Protein AF-A0A7C7ZV13-F1 (afdb_monomer_lite)

Radius of gyration: 12.54 Å; chains: 1; bounding box: 27×16×31 Å

Sequence (54 aa):
LLGDTAPLSPVLFDYGVDAISGTKVVDSELALRCVSQGANFRQIGGVKRLTMIR

Secondary structure (DSSP, 8-state):
-BSTT----THHHHTT--EEEEEEES-HHHHHHHHHTT--TTT--SEEEEEEE-

Foldseek 3Di:
DDDQPFDPDCVVVVVVDFKTWYKDQQDPVQQVVCVVVVNDPVRRPRIDIDMDGD

Structure (mmCIF, N/CA/C/O backbone):
data_AF-A0A7C7ZV13-F1
#
_entry.id   AF-A0A7C7ZV13-F1
#
loop_
_atom_site.group_PDB
_atom_site.id
_atom_site.type_symbol
_atom_site.label_atom_id
_atom_site.label_alt_id
_atom_site.label_comp_id
_atom_site.label_asym_id
_atom_site.label_entity_id
_atom_site.label_seq_id
_atom_site.pdbx_PDB_ins_code
_atom_site.Cartn_x
_atom_site.Cartn_y
_atom_site.Cartn_z
_at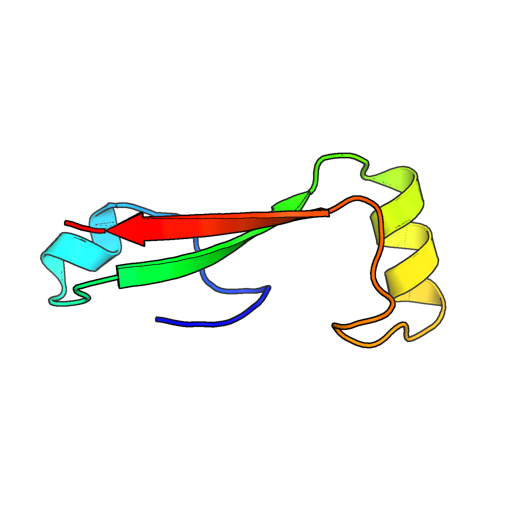om_site.occupancy
_atom_site.B_iso_or_equiv
_atom_site.auth_seq_id
_atom_site.auth_comp_id
_atom_site.auth_asym_id
_atom_site.auth_atom_id
_atom_site.pdbx_PDB_model_num
ATOM 1 N N . LEU A 1 1 ? -1.570 -3.560 10.280 1.00 96.75 1 LEU A N 1
ATOM 2 C CA . LEU A 1 1 ? -1.613 -4.003 8.867 1.00 96.75 1 LEU A CA 1
ATOM 3 C C . LEU A 1 1 ? -0.423 -3.409 8.117 1.00 96.75 1 LEU A C 1
ATOM 5 O O . LEU A 1 1 ? -0.163 -2.226 8.294 1.00 96.75 1 LEU A O 1
ATOM 9 N N . LEU A 1 2 ? 0.311 -4.200 7.328 1.00 97.12 2 LEU A N 1
ATOM 10 C CA . LEU A 1 2 ? 1.540 -3.767 6.645 1.00 97.12 2 LEU A CA 1
ATOM 11 C C . LEU A 1 2 ? 1.580 -4.284 5.201 1.00 97.12 2 LEU A C 1
ATOM 13 O O . LEU A 1 2 ? 1.310 -5.460 4.972 1.00 97.12 2 LEU A O 1
ATOM 17 N N . GLY A 1 3 ? 1.977 -3.425 4.262 1.00 94.88 3 GLY A N 1
ATOM 18 C CA . GLY A 1 3 ? 2.309 -3.799 2.884 1.00 94.88 3 GLY A CA 1
ATOM 19 C C . GLY A 1 3 ? 1.994 -2.693 1.879 1.00 94.88 3 GLY A C 1
ATOM 20 O O . GLY A 1 3 ? 1.171 -1.825 2.151 1.00 94.88 3 GLY A O 1
ATOM 21 N N . ASP A 1 4 ? 2.599 -2.736 0.691 1.00 92.38 4 ASP A N 1
ATOM 22 C CA . ASP A 1 4 ? 2.329 -1.742 -0.366 1.00 92.38 4 ASP A CA 1
ATOM 23 C C . ASP A 1 4 ? 0.871 -1.749 -0.836 1.00 92.38 4 ASP A C 1
ATOM 25 O O . ASP A 1 4 ? 0.349 -0.731 -1.282 1.00 92.38 4 ASP A O 1
ATOM 29 N N . THR A 1 5 ? 0.206 -2.894 -0.690 1.00 93.19 5 THR A N 1
ATOM 30 C CA . THR A 1 5 ? -1.215 -3.093 -0.978 1.00 93.19 5 THR A CA 1
ATOM 31 C C . THR A 1 5 ? -2.106 -2.888 0.246 1.00 93.19 5 THR A C 1
ATOM 33 O O . THR A 1 5 ? -3.307 -3.139 0.159 1.00 93.19 5 THR A O 1
ATOM 36 N N . ALA A 1 6 ? -1.556 -2.471 1.396 1.00 97.00 6 ALA A N 1
ATOM 37 C CA . ALA A 1 6 ? -2.356 -2.197 2.583 1.00 97.00 6 ALA A CA 1
ATOM 38 C C . ALA A 1 6 ? -3.289 -1.007 2.294 1.00 97.00 6 ALA A C 1
ATOM 40 O O . ALA A 1 6 ? -2.803 0.099 2.035 1.00 97.00 6 ALA A O 1
ATOM 41 N N . PRO A 1 7 ? -4.620 -1.198 2.329 1.00 96.56 7 PRO A N 1
ATOM 42 C CA . PRO A 1 7 ? -5.548 -0.114 2.064 1.00 96.56 7 PRO A CA 1
ATOM 43 C C . PRO A 1 7 ? -5.429 0.934 3.172 1.00 96.56 7 PRO A C 1
ATOM 45 O O . PRO A 1 7 ? -5.642 0.640 4.347 1.00 96.56 7 PRO A O 1
ATOM 48 N N . LEU A 1 8 ? -5.109 2.172 2.793 1.00 97.00 8 LEU A N 1
ATOM 49 C CA . LEU A 1 8 ? -5.054 3.327 3.695 1.00 97.00 8 LEU A CA 1
ATOM 50 C C . LEU A 1 8 ? -6.475 3.819 4.015 1.00 97.00 8 LEU A C 1
ATOM 52 O O . LEU A 1 8 ? -6.868 4.921 3.638 1.00 97.00 8 LEU A O 1
ATOM 56 N N . SER A 1 9 ? -7.266 2.957 4.657 1.00 97.44 9 SER A N 1
ATOM 57 C CA . SER A 1 9 ? -8.665 3.207 4.992 1.00 97.44 9 SER A CA 1
ATOM 58 C C . SER A 1 9 ? -8.864 3.224 6.508 1.00 97.44 9 SER A C 1
ATOM 60 O O . SER A 1 9 ? -8.545 2.230 7.165 1.00 97.44 9 SER A O 1
ATOM 62 N N . PRO A 1 10 ? -9.433 4.303 7.076 1.00 96.44 10 PRO A N 1
ATOM 63 C CA . PRO A 1 10 ? -9.672 4.393 8.512 1.00 96.44 10 PRO A CA 1
ATOM 64 C C . PRO A 1 10 ? -10.701 3.373 9.009 1.00 96.44 10 PRO A C 1
ATOM 66 O O . PRO A 1 10 ? -10.669 3.028 10.182 1.00 96.44 10 PRO A O 1
ATOM 69 N N . VAL A 1 11 ? -11.548 2.822 8.126 1.00 97.88 11 VAL A N 1
ATOM 70 C CA . VAL A 1 11 ? -12.526 1.786 8.499 1.00 97.88 11 VAL A CA 1
ATOM 71 C C . VAL A 1 11 ? -11.857 0.576 9.153 1.00 97.88 11 VAL A C 1
ATOM 73 O O . VAL A 1 11 ? -12.453 -0.085 9.987 1.00 97.88 11 VAL A O 1
ATOM 76 N N . LEU A 1 12 ? -10.592 0.290 8.823 1.00 97.81 12 LEU A N 1
ATOM 77 C CA . LEU A 1 12 ? -9.857 -0.826 9.416 1.00 97.81 12 LEU A CA 1
ATOM 78 C C . LEU A 1 12 ? -9.615 -0.655 10.925 1.00 97.81 12 LEU A C 1
ATOM 80 O O . LEU A 1 12 ? -9.474 -1.662 11.619 1.00 97.81 12 LEU A O 1
ATOM 84 N N . PHE A 1 13 ? -9.601 0.579 11.441 1.00 98.19 13 PHE A N 1
ATOM 85 C CA . PHE A 1 13 ? -9.498 0.838 12.881 1.00 98.19 13 PHE A CA 1
ATOM 86 C C . PHE A 1 13 ? -10.746 0.365 13.642 1.00 98.19 13 PHE A C 1
ATOM 88 O O . PHE A 1 13 ? -10.636 -0.054 14.796 1.00 98.19 13 PHE A O 1
ATOM 95 N N . ASP A 1 14 ? -11.912 0.353 12.988 1.00 98.00 14 ASP A N 1
ATOM 96 C CA . ASP A 1 14 ? -13.163 -0.166 13.556 1.00 98.00 14 ASP A CA 1
ATOM 97 C C . ASP A 1 14 ? -13.153 -1.702 13.654 1.00 98.00 14 ASP A C 1
ATOM 99 O O . ASP A 1 14 ? -13.862 -2.283 14.473 1.00 98.00 14 ASP A O 1
ATOM 103 N N . TYR A 1 15 ? -12.297 -2.362 12.866 1.00 97.19 15 TYR A N 1
ATOM 104 C CA . TYR A 1 15 ? -12.090 -3.816 12.871 1.00 97.19 15 TYR A CA 1
ATOM 105 C C . TYR A 1 15 ? -10.886 -4.260 13.722 1.00 97.19 15 TYR A C 1
ATOM 107 O O . TYR A 1 15 ? -10.420 -5.391 13.590 1.00 97.19 15 TYR A O 1
ATOM 115 N N . GLY A 1 16 ? -10.369 -3.393 14.600 1.00 97.31 16 GLY A N 1
ATOM 116 C CA . GLY A 1 16 ? -9.328 -3.755 15.570 1.00 97.31 16 GLY A CA 1
ATOM 117 C C . GLY A 1 16 ? -7.893 -3.725 15.038 1.00 97.31 16 GLY A C 1
ATOM 118 O O . GLY A 1 16 ? -7.004 -4.307 15.651 1.00 97.31 16 GLY A O 1
ATOM 119 N N . VAL A 1 17 ? -7.636 -3.064 13.905 1.00 97.94 17 VAL A N 1
ATOM 120 C CA . VAL A 1 17 ? -6.264 -2.754 13.472 1.00 97.94 17 VAL A CA 1
ATOM 121 C C . VAL A 1 17 ? -5.772 -1.523 14.232 1.00 97.94 17 VAL A C 1
ATOM 123 O O . VAL A 1 17 ? -6.456 -0.516 14.198 1.00 97.94 17 VAL A O 1
ATOM 126 N N . ASP A 1 18 ? -4.589 -1.554 14.853 1.00 98.00 18 ASP A N 1
ATOM 127 C CA . ASP A 1 18 ? -4.046 -0.381 15.578 1.00 98.00 18 ASP A CA 1
ATOM 128 C C . ASP A 1 18 ? -3.231 0.576 14.692 1.00 98.00 18 ASP A C 1
ATOM 130 O O . ASP A 1 18 ? -3.183 1.786 14.915 1.00 98.00 18 ASP A O 1
ATOM 134 N N . ALA A 1 19 ? -2.577 0.036 13.661 1.00 98.25 19 ALA A N 1
ATOM 135 C CA . ALA A 1 19 ? -1.760 0.803 12.726 1.00 98.25 19 ALA A CA 1
ATOM 136 C C . ALA A 1 19 ? -1.818 0.221 11.310 1.00 98.25 19 ALA A C 1
ATOM 138 O O . ALA A 1 19 ? -1.856 -1.000 11.121 1.00 98.25 19 ALA A O 1
ATOM 139 N N . ILE A 1 20 ? -1.770 1.092 10.304 1.00 98.44 20 ILE A N 1
ATOM 140 C CA . ILE A 1 20 ? -1.742 0.740 8.881 1.00 98.44 20 ILE A CA 1
ATOM 141 C C . ILE A 1 20 ? -0.486 1.350 8.268 1.00 98.44 20 ILE A C 1
ATOM 143 O O . ILE A 1 20 ? -0.390 2.567 8.152 1.00 98.44 20 ILE A O 1
ATOM 147 N N . SER A 1 21 ? 0.461 0.515 7.852 1.00 98.00 21 SER A N 1
ATOM 148 C CA . SER A 1 21 ? 1.671 0.931 7.141 1.00 98.00 21 SER A CA 1
ATOM 149 C C . SER A 1 21 ? 1.566 0.525 5.678 1.00 98.00 21 SER A C 1
ATOM 151 O O . SER A 1 21 ? 1.704 -0.651 5.338 1.00 98.00 21 SER A O 1
ATOM 153 N N . GLY A 1 22 ? 1.298 1.507 4.825 1.00 96.50 22 GLY A N 1
ATOM 154 C CA . GLY A 1 22 ? 1.085 1.3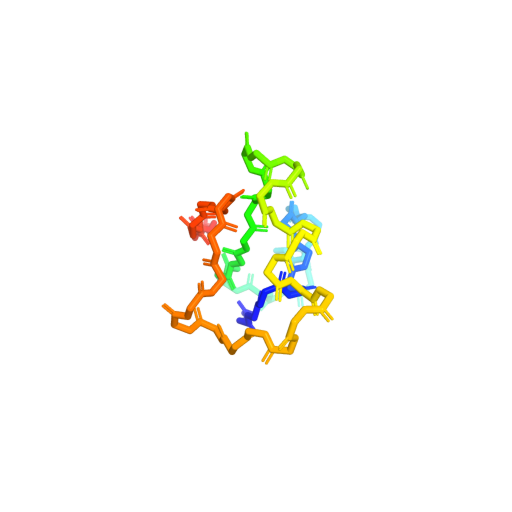16 3.397 1.00 96.50 22 GLY A CA 1
ATOM 155 C C . GLY A 1 22 ? 1.816 2.349 2.553 1.00 96.50 22 GLY A C 1
ATOM 156 O O . GLY A 1 22 ? 2.684 3.090 3.025 1.00 96.50 22 GLY A O 1
ATOM 157 N N . THR A 1 23 ? 1.439 2.402 1.283 1.00 96.50 23 THR A N 1
ATOM 158 C CA . THR A 1 23 ? 2.144 3.187 0.277 1.00 96.50 23 THR A CA 1
ATOM 159 C C . THR A 1 23 ? 1.143 3.997 -0.547 1.00 96.50 23 THR A C 1
ATOM 161 O O . THR A 1 23 ? 0.110 3.487 -0.969 1.00 96.50 23 THR A O 1
ATOM 164 N N . LYS A 1 24 ? 1.433 5.283 -0.778 1.00 97.00 24 LYS A N 1
ATOM 165 C CA . LYS A 1 24 ? 0.662 6.160 -1.672 1.00 97.00 24 LYS A CA 1
ATOM 166 C C . LYS A 1 24 ? 1.475 6.458 -2.925 1.00 97.00 24 LYS A C 1
ATOM 168 O O . LYS A 1 24 ? 2.605 6.932 -2.819 1.00 97.00 24 LYS A O 1
ATOM 173 N N . VAL A 1 25 ? 0.891 6.233 -4.100 1.00 97.44 25 VAL A N 1
ATOM 174 C CA . VAL A 1 25 ? 1.480 6.659 -5.378 1.00 97.44 25 VAL A CA 1
ATOM 175 C C . VAL A 1 25 ? 1.445 8.187 -5.449 1.00 97.44 25 VAL A C 1
ATOM 177 O O . VAL A 1 25 ? 0.389 8.796 -5.277 1.00 97.44 25 VAL A O 1
ATOM 180 N N . VAL A 1 26 ? 2.612 8.799 -5.646 1.00 98.38 26 VAL A N 1
ATOM 181 C CA . VAL A 1 26 ? 2.790 10.257 -5.783 1.00 98.38 26 VAL A CA 1
ATOM 182 C C . VAL A 1 26 ? 3.257 10.657 -7.184 1.00 98.38 26 VAL A C 1
ATOM 184 O O . VAL A 1 26 ? 3.071 11.804 -7.569 1.00 98.38 26 VAL A O 1
ATOM 187 N N . ASP A 1 27 ? 3.803 9.708 -7.945 1.00 98.50 27 ASP A N 1
ATOM 188 C CA . ASP A 1 27 ? 4.130 9.820 -9.366 1.00 98.50 27 ASP A CA 1
ATOM 189 C C . ASP A 1 27 ? 3.745 8.494 -10.037 1.00 98.50 27 ASP A C 1
ATOM 191 O O . ASP A 1 27 ? 4.372 7.453 -9.817 1.00 98.50 27 ASP A O 1
ATOM 195 N N . SER A 1 28 ? 2.652 8.517 -10.799 1.00 98.12 28 SER A N 1
ATOM 196 C CA . SER A 1 28 ? 2.082 7.321 -11.416 1.00 98.12 28 SER A CA 1
ATOM 197 C C . SER A 1 28 ? 2.906 6.799 -12.589 1.00 98.12 28 SER A C 1
ATOM 199 O O . SER A 1 28 ? 2.953 5.584 -12.778 1.00 98.12 28 SER A O 1
ATOM 201 N N . GLU A 1 29 ? 3.574 7.663 -13.359 1.00 98.56 29 GLU A N 1
ATOM 202 C CA . GLU A 1 29 ? 4.373 7.229 -14.509 1.00 98.56 29 GLU A CA 1
ATOM 203 C C . GLU A 1 29 ? 5.607 6.453 -14.036 1.00 98.56 29 GLU A C 1
ATOM 205 O O . GLU A 1 29 ? 5.874 5.343 -14.510 1.00 98.56 29 GLU A O 1
ATOM 210 N N . LEU A 1 30 ? 6.324 6.997 -13.047 1.00 98.44 30 LEU A N 1
ATOM 211 C CA . LEU A 1 30 ? 7.483 6.330 -12.463 1.00 98.44 30 LEU A CA 1
A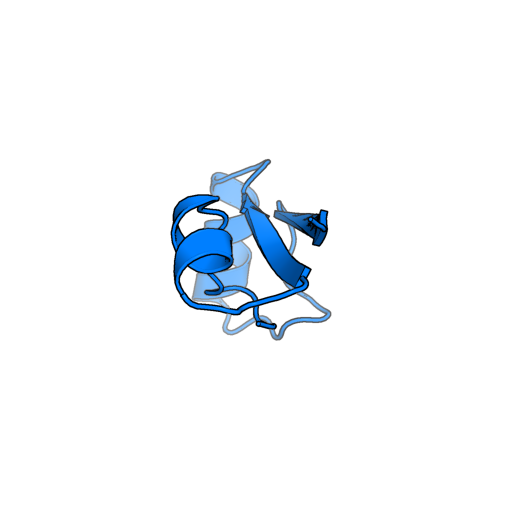TOM 212 C C . LEU A 1 30 ? 7.087 5.012 -11.784 1.00 98.44 30 LEU A C 1
ATOM 214 O O . LEU A 1 30 ? 7.750 3.994 -11.996 1.00 98.44 30 LEU A O 1
ATOM 218 N N . ALA A 1 31 ? 5.986 5.005 -11.025 1.00 98.00 31 ALA A N 1
ATOM 219 C CA . ALA A 1 31 ? 5.495 3.797 -10.368 1.00 98.00 31 ALA A CA 1
ATOM 220 C C . ALA A 1 31 ? 5.154 2.690 -11.383 1.00 98.00 31 ALA A C 1
ATOM 222 O O . ALA A 1 31 ? 5.607 1.554 -11.227 1.00 98.00 31 ALA A O 1
ATOM 223 N N . LEU A 1 32 ? 4.422 3.016 -12.456 1.00 98.06 32 LEU A N 1
ATOM 224 C CA . LEU A 1 32 ? 4.07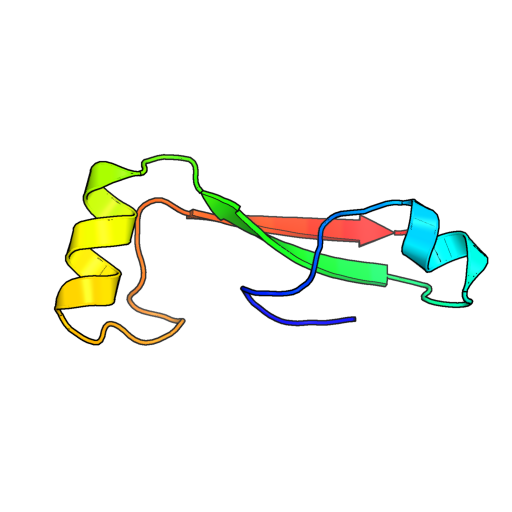7 2.060 -13.514 1.00 98.06 32 LEU A CA 1
ATOM 225 C C . LEU A 1 32 ? 5.318 1.509 -14.222 1.00 98.06 32 LEU A C 1
ATOM 227 O O . LEU A 1 32 ? 5.395 0.303 -14.475 1.00 98.06 32 LEU A O 1
ATOM 231 N N . ARG A 1 33 ? 6.312 2.360 -14.504 1.00 98.44 33 ARG A N 1
ATOM 232 C CA . ARG A 1 33 ? 7.578 1.933 -15.113 1.00 98.44 33 ARG A CA 1
ATOM 233 C C . ARG A 1 33 ? 8.326 0.945 -14.217 1.00 98.44 33 ARG A C 1
ATOM 235 O O . ARG A 1 33 ? 8.731 -0.109 -14.699 1.00 98.44 33 ARG A O 1
ATOM 242 N N . CYS A 1 34 ? 8.469 1.254 -12.926 1.00 98.12 34 CYS A N 1
ATOM 243 C CA . CYS A 1 34 ? 9.121 0.370 -11.959 1.00 98.12 34 CYS A CA 1
ATOM 244 C C . CYS A 1 34 ? 8.402 -0.983 -11.847 1.00 98.12 34 CYS A C 1
ATOM 246 O O . CYS A 1 34 ? 9.047 -2.028 -11.936 1.00 98.12 34 CYS A O 1
ATOM 248 N N . VAL A 1 35 ? 7.072 -0.976 -11.699 1.00 96.31 35 VAL A N 1
ATOM 249 C CA . VAL A 1 35 ? 6.267 -2.207 -11.601 1.00 96.31 35 VAL A CA 1
ATOM 250 C C . VAL A 1 35 ? 6.414 -3.063 -12.860 1.00 96.31 35 VAL A C 1
ATOM 252 O O . VAL A 1 35 ? 6.637 -4.267 -12.756 1.00 96.31 35 VAL A O 1
ATOM 255 N N . SER A 1 36 ? 6.381 -2.448 -14.045 1.00 98.25 36 SER A N 1
ATOM 256 C CA . SER A 1 36 ? 6.528 -3.157 -15.328 1.00 98.25 36 SER A CA 1
ATOM 257 C C . SER A 1 36 ? 7.897 -3.824 -15.504 1.00 98.25 36 SER A C 1
ATOM 259 O O . SER A 1 36 ? 8.033 -4.757 -16.289 1.00 98.25 36 SER A O 1
ATOM 261 N N . GLN A 1 37 ? 8.914 -3.362 -14.775 1.00 98.00 37 GLN A N 1
ATOM 262 C CA . GLN A 1 37 ? 10.269 -3.921 -14.785 1.00 98.00 37 GLN A CA 1
ATOM 263 C C . GLN A 1 37 ? 10.498 -4.967 -13.682 1.00 98.00 37 GLN A C 1
ATOM 265 O O . GLN A 1 37 ? 11.612 -5.464 -13.535 1.00 98.00 37 GLN A O 1
ATOM 270 N N . GLY A 1 38 ? 9.474 -5.293 -12.885 1.00 97.06 38 GLY A N 1
ATOM 271 C CA . GLY A 1 38 ? 9.609 -6.212 -11.755 1.00 97.06 38 GLY A CA 1
ATOM 272 C C . GLY A 1 38 ? 10.410 -5.631 -10.586 1.00 97.06 38 GLY A C 1
ATOM 273 O O . GLY A 1 38 ? 11.027 -6.387 -9.834 1.00 97.06 38 GLY A O 1
ATOM 274 N N . ALA A 1 39 ? 10.429 -4.300 -10.430 1.00 97.00 39 ALA A N 1
ATOM 275 C CA . ALA A 1 39 ? 11.103 -3.645 -9.314 1.00 97.00 39 ALA A CA 1
ATOM 276 C C . ALA A 1 39 ? 10.557 -4.157 -7.971 1.00 97.00 39 ALA A C 1
ATOM 278 O O . ALA A 1 39 ? 9.349 -4.173 -7.735 1.00 97.00 39 ALA A O 1
ATOM 279 N N . ASN A 1 40 ? 11.454 -4.543 -7.064 1.00 94.31 40 ASN A N 1
ATOM 280 C CA . ASN A 1 40 ? 11.062 -4.939 -5.713 1.00 94.31 40 ASN A CA 1
ATOM 281 C C . ASN A 1 40 ? 10.766 -3.714 -4.821 1.00 94.31 40 ASN A C 1
ATOM 283 O O . ASN A 1 40 ? 11.043 -2.572 -5.185 1.00 94.31 40 ASN A O 1
ATOM 287 N N . PHE A 1 41 ? 10.268 -3.953 -3.605 1.00 90.81 41 PHE A N 1
ATOM 288 C CA . PHE A 1 41 ? 9.900 -2.914 -2.627 1.00 90.81 41 PHE A CA 1
ATOM 289 C C . PHE A 1 41 ? 10.967 -1.829 -2.374 1.00 90.81 41 PHE A C 1
ATOM 291 O O . PHE A 1 41 ? 10.648 -0.684 -2.049 1.00 90.81 41 PHE A O 1
ATOM 298 N N . ARG A 1 42 ? 12.256 -2.174 -2.472 1.00 91.56 42 ARG A N 1
ATOM 299 C CA . ARG A 1 42 ? 13.346 -1.209 -2.256 1.00 91.56 42 ARG A CA 1
ATOM 300 C C . ARG A 1 42 ? 13.643 -0.374 -3.499 1.00 91.56 42 ARG A C 1
ATOM 302 O O . ARG A 1 42 ? 14.248 0.682 -3.367 1.00 91.56 42 ARG A O 1
ATOM 309 N N . GLN A 1 43 ? 13.246 -0.860 -4.671 1.00 95.69 43 GLN A N 1
ATOM 310 C CA . GLN A 1 43 ? 13.515 -0.263 -5.977 1.00 95.69 43 GLN A CA 1
ATOM 311 C C . GLN A 1 43 ? 12.333 0.546 -6.516 1.00 95.69 43 GLN A C 1
ATOM 313 O O . GLN A 1 43 ? 12.543 1.411 -7.362 1.00 9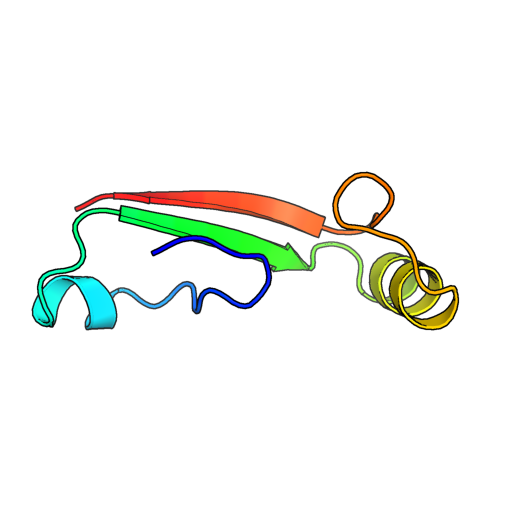5.69 43 GLN A O 1
ATOM 318 N N . ILE A 1 44 ? 11.105 0.262 -6.070 1.00 96.69 44 ILE A N 1
ATOM 319 C CA . ILE A 1 44 ? 9.916 0.956 -6.563 1.00 96.69 44 ILE A CA 1
ATOM 320 C C . ILE A 1 44 ? 9.990 2.459 -6.247 1.00 96.69 44 ILE A C 1
ATO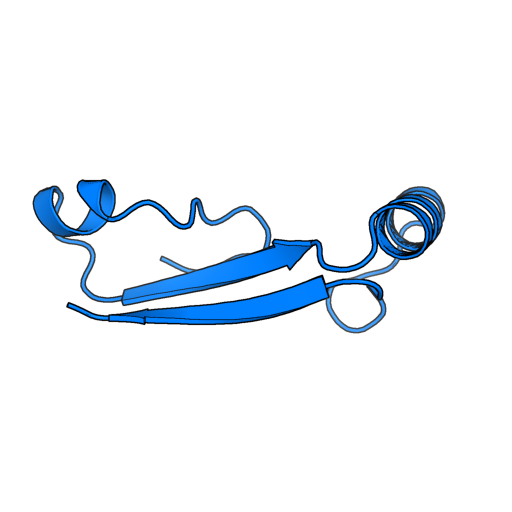M 322 O O . ILE A 1 44 ? 10.109 2.876 -5.093 1.00 96.69 44 ILE A O 1
ATOM 326 N N . GLY A 1 45 ? 9.962 3.268 -7.305 1.00 97.12 45 GLY A N 1
ATOM 327 C CA . GLY A 1 45 ? 9.922 4.725 -7.244 1.00 97.12 45 GLY A CA 1
ATOM 328 C C . GLY A 1 45 ? 8.502 5.269 -7.386 1.00 97.12 45 GLY A C 1
ATOM 329 O O . GLY A 1 45 ? 7.546 4.522 -7.576 1.00 97.12 45 GLY A O 1
ATOM 330 N N . GLY A 1 46 ? 8.362 6.592 -7.290 1.00 98.00 46 GLY A N 1
ATOM 331 C CA . GLY A 1 46 ? 7.078 7.277 -7.492 1.00 98.00 46 GLY A CA 1
ATOM 332 C C . GLY A 1 46 ? 6.055 7.046 -6.379 1.00 98.00 46 GLY A C 1
ATOM 333 O O . GLY A 1 46 ? 4.860 7.293 -6.548 1.00 98.00 46 GLY A O 1
ATOM 334 N N . VAL A 1 47 ? 6.519 6.589 -5.215 1.00 97.62 47 VAL A N 1
ATOM 335 C CA . VAL A 1 47 ? 5.675 6.273 -4.069 1.00 97.62 47 VAL A CA 1
ATOM 336 C C . VAL A 1 47 ? 6.163 6.933 -2.781 1.00 97.62 47 VAL A C 1
ATOM 338 O O . VAL A 1 47 ? 7.351 7.196 -2.600 1.00 97.62 47 VAL A O 1
ATOM 341 N N . LYS A 1 48 ? 5.236 7.162 -1.850 1.00 97.31 48 LYS A N 1
ATOM 342 C CA . LYS A 1 48 ? 5.510 7.618 -0.486 1.00 97.31 48 LYS A CA 1
ATOM 343 C C . LYS A 1 48 ? 4.986 6.596 0.516 1.00 97.31 48 LYS A C 1
ATOM 345 O O . LYS A 1 48 ? 3.806 6.251 0.492 1.00 97.31 48 LYS A O 1
ATOM 350 N N . ARG A 1 49 ? 5.859 6.152 1.421 1.00 96.12 49 ARG A N 1
ATOM 351 C CA . ARG A 1 49 ? 5.493 5.283 2.549 1.00 96.12 49 ARG A CA 1
ATOM 352 C C . ARG A 1 49 ? 4.757 6.103 3.603 1.00 96.12 49 ARG A C 1
ATOM 354 O O . ARG A 1 49 ? 5.195 7.206 3.935 1.00 96.12 49 ARG A O 1
ATOM 361 N N . LEU A 1 50 ? 3.647 5.576 4.101 1.00 96.88 50 LEU A N 1
ATOM 362 C CA . LEU A 1 50 ? 2.778 6.230 5.073 1.00 96.88 50 LEU A CA 1
ATOM 363 C C . LEU A 1 50 ? 2.399 5.244 6.173 1.00 96.88 50 LEU A C 1
ATOM 365 O O . LEU A 1 50 ? 2.160 4.068 5.904 1.00 96.88 50 LEU A O 1
ATOM 369 N N . THR A 1 51 ? 2.285 5.754 7.396 1.00 98.12 51 THR A N 1
ATOM 370 C CA . THR A 1 51 ? 1.723 5.010 8.521 1.00 98.12 51 THR A CA 1
ATOM 371 C C . THR A 1 51 ? 0.566 5.810 9.109 1.00 98.12 51 THR A C 1
ATOM 373 O O . THR A 1 51 ? 0.742 6.975 9.460 1.00 98.12 51 THR A O 1
ATOM 376 N N . MET A 1 52 ? -0.612 5.194 9.194 1.00 97.94 52 MET A N 1
ATOM 377 C CA . MET A 1 52 ? -1.774 5.700 9.926 1.00 97.94 52 MET A CA 1
ATOM 378 C C . MET A 1 52 ? -1.853 4.968 11.264 1.00 97.94 52 MET A C 1
ATOM 380 O O . MET A 1 52 ? -1.663 3.752 11.303 1.00 97.94 52 MET A O 1
ATOM 384 N N . ILE A 1 53 ? -2.128 5.692 12.342 1.00 97.50 53 ILE A N 1
ATOM 385 C CA . ILE A 1 53 ? -2.222 5.160 13.708 1.00 97.50 53 ILE A CA 1
ATOM 386 C C . ILE A 1 53 ? -3.510 5.719 14.321 1.00 97.50 53 ILE A C 1
ATOM 388 O O . ILE A 1 53 ? -3.866 6.862 14.015 1.00 97.50 53 ILE A O 1
ATOM 392 N N . ARG A 1 54 ? -4.203 4.900 15.118 1.00 89.81 54 ARG A N 1
ATOM 393 C CA . ARG A 1 54 ? -5.368 5.301 15.917 1.00 89.81 54 ARG A CA 1
ATOM 394 C C . ARG A 1 54 ? -4.961 6.060 17.177 1.00 89.81 54 ARG A C 1
ATOM 396 O O . ARG A 1 54 ? -3.971 5.645 17.816 1.00 89.81 54 ARG A O 1
#

pLDDT: mean 96.85, std 1.94, range [89.81, 98.56]